Protein AF-A8YLG9-F1 (afdb_monomer)

Structure (mmCIF, N/CA/C/O backbone):
data_AF-A8YLG9-F1
#
_entry.id   AF-A8YLG9-F1
#
loop_
_atom_site.group_PDB
_atom_site.id
_atom_site.type_symbol
_atom_site.label_atom_id
_atom_site.label_alt_id
_atom_site.label_comp_id
_atom_site.label_asym_id
_atom_site.label_entity_id
_atom_site.label_seq_id
_atom_site.pdbx_PDB_ins_code
_atom_site.Cartn_x
_atom_site.Cartn_y
_atom_site.Cartn_z
_atom_site.occupancy
_atom_site.B_iso_or_equiv
_atom_site.auth_seq_id
_atom_site.auth_comp_id
_atom_site.auth_asym_id
_atom_site.auth_atom_id
_atom_site.pdbx_PDB_model_num
ATOM 1 N N . MET A 1 1 ? -7.392 1.363 -5.978 1.00 88.31 1 MET A N 1
ATOM 2 C CA . MET A 1 1 ? -5.980 1.825 -5.874 1.00 88.31 1 MET A CA 1
ATOM 3 C C . MET A 1 1 ? -5.308 1.665 -7.223 1.00 88.31 1 MET A C 1
ATOM 5 O O . MET A 1 1 ? -5.429 0.607 -7.829 1.00 88.31 1 MET A O 1
ATOM 9 N N . GLU A 1 2 ? -4.590 2.687 -7.664 1.00 92.44 2 GLU A N 1
ATOM 10 C CA . GLU A 1 2 ? -3.912 2.745 -8.955 1.00 92.44 2 GLU A CA 1
ATOM 11 C C . GLU A 1 2 ? -2.435 3.103 -8.770 1.00 92.44 2 GLU A C 1
ATOM 13 O O . GLU A 1 2 ? -2.076 3.825 -7.838 1.00 92.44 2 GLU A O 1
ATOM 18 N N . LEU A 1 3 ? -1.591 2.593 -9.665 1.00 92.25 3 LEU A N 1
ATOM 19 C CA . LEU A 1 3 ? -0.163 2.880 -9.726 1.00 92.25 3 LEU A CA 1
ATOM 20 C C . LEU A 1 3 ? 0.182 3.531 -11.057 1.00 92.25 3 LEU A C 1
ATOM 22 O O . LEU A 1 3 ? -0.001 2.930 -12.115 1.00 92.25 3 LEU A O 1
ATOM 26 N N . LEU A 1 4 ? 0.751 4.725 -10.994 1.00 90.50 4 LEU A N 1
ATOM 27 C CA . LEU A 1 4 ? 1.389 5.376 -12.125 1.00 90.50 4 LEU A CA 1
ATOM 28 C C . LEU A 1 4 ? 2.903 5.181 -12.038 1.00 90.50 4 LEU A C 1
ATOM 30 O O . LEU A 1 4 ? 3.514 5.488 -11.015 1.00 90.50 4 LEU A O 1
ATOM 34 N N . ILE A 1 5 ? 3.505 4.705 -13.125 1.00 87.00 5 ILE A N 1
ATOM 35 C CA . ILE A 1 5 ? 4.950 4.491 -13.235 1.00 87.00 5 ILE A CA 1
ATOM 36 C C . ILE A 1 5 ? 5.512 5.533 -14.195 1.00 87.00 5 ILE A C 1
ATOM 38 O O . ILE A 1 5 ? 5.048 5.641 -15.326 1.00 87.00 5 ILE A O 1
ATOM 42 N N . LYS A 1 6 ? 6.533 6.276 -13.771 1.00 85.31 6 LYS A N 1
ATOM 43 C CA . LYS A 1 6 ? 7.268 7.216 -14.622 1.00 85.31 6 LYS A CA 1
ATOM 44 C C . LYS A 1 6 ? 8.737 6.819 -14.654 1.00 85.31 6 LYS A C 1
ATOM 46 O O . LYS A 1 6 ? 9.334 6.598 -13.605 1.00 85.31 6 LYS A O 1
ATOM 51 N N . ASN A 1 7 ? 9.305 6.758 -15.858 1.00 80.44 7 ASN A N 1
ATOM 52 C CA . ASN A 1 7 ? 10.737 6.547 -16.107 1.00 80.44 7 ASN A CA 1
ATOM 53 C C . ASN A 1 7 ? 11.335 5.273 -15.470 1.00 80.44 7 ASN A C 1
ATOM 55 O O . ASN A 1 7 ? 12.443 5.298 -14.941 1.00 80.44 7 ASN A O 1
ATOM 59 N N . LEU A 1 8 ? 10.630 4.141 -15.535 1.00 80.19 8 LEU A N 1
ATOM 60 C CA . LEU A 1 8 ? 11.158 2.858 -15.061 1.00 80.19 8 LEU A CA 1
ATOM 61 C C . LEU A 1 8 ? 11.775 2.064 -16.221 1.00 80.19 8 LEU A C 1
ATOM 63 O O . LEU A 1 8 ? 11.079 1.363 -16.959 1.00 80.19 8 LEU A O 1
ATOM 67 N N . GLY A 1 9 ? 13.093 2.171 -16.394 1.00 75.88 9 GLY A N 1
ATOM 68 C CA . GLY A 1 9 ? 13.809 1.503 -17.485 1.00 75.88 9 GLY A CA 1
ATOM 69 C C . GLY A 1 9 ? 13.299 1.948 -18.862 1.00 75.88 9 GLY A C 1
ATOM 70 O O . GLY A 1 9 ? 13.345 3.129 -19.201 1.00 75.88 9 GLY A O 1
ATOM 71 N N . SER A 1 10 ? 12.793 1.011 -19.673 1.00 73.00 10 SER A N 1
ATOM 72 C CA . SER A 1 10 ? 12.196 1.327 -20.982 1.00 73.00 10 SER A CA 1
ATOM 73 C C . SER A 1 10 ? 10.784 1.925 -20.901 1.00 73.00 10 SER A C 1
ATOM 75 O O . SER A 1 10 ? 10.253 2.391 -21.911 1.00 73.00 10 SER A O 1
ATOM 77 N N . ILE A 1 11 ? 10.182 1.979 -19.710 1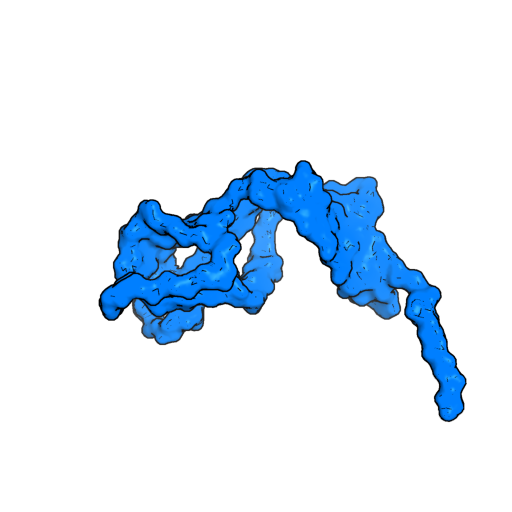.00 75.56 11 ILE A N 1
ATOM 78 C CA . ILE A 1 11 ? 8.850 2.543 -19.486 1.00 75.56 11 ILE A CA 1
ATOM 79 C C . ILE A 1 11 ? 8.985 4.046 -19.262 1.00 75.56 11 ILE A C 1
ATOM 81 O O . ILE A 1 11 ? 9.273 4.516 -18.163 1.00 75.56 11 ILE A O 1
ATOM 85 N N . ARG A 1 12 ? 8.755 4.808 -20.329 1.00 70.88 12 ARG A N 1
ATOM 86 C CA . ARG A 1 12 ? 8.766 6.283 -20.318 1.00 70.88 12 ARG A CA 1
ATOM 87 C C . ARG A 1 12 ? 7.368 6.899 -20.263 1.00 70.88 12 ARG A C 1
ATOM 89 O O . ARG A 1 12 ? 7.219 8.112 -20.359 1.00 70.88 12 ARG A O 1
ATOM 96 N N . ASN A 1 13 ? 6.338 6.058 -20.213 1.00 63.78 13 ASN A N 1
ATOM 97 C CA . ASN A 1 13 ? 4.969 6.483 -20.451 1.00 63.78 13 ASN A CA 1
ATOM 98 C C . ASN A 1 13 ? 4.346 7.030 -19.162 1.00 63.78 13 ASN A C 1
ATOM 100 O O . ASN A 1 13 ? 4.136 6.285 -18.215 1.00 63.78 13 ASN A O 1
ATOM 104 N N . ASN A 1 14 ? 4.027 8.323 -19.139 1.00 67.25 14 ASN A N 1
ATOM 105 C CA . ASN A 1 14 ? 3.627 9.034 -17.918 1.00 67.25 14 ASN A CA 1
ATOM 106 C C . ASN A 1 14 ? 2.110 9.098 -17.693 1.00 67.25 14 ASN A C 1
ATOM 108 O O . ASN A 1 14 ? 1.669 9.797 -16.778 1.00 67.25 14 ASN A O 1
ATOM 112 N N . ASN A 1 15 ? 1.328 8.410 -18.532 1.00 70.75 15 ASN A N 1
ATOM 113 C CA . ASN A 1 15 ? -0.124 8.594 -18.628 1.00 70.75 15 ASN A CA 1
ATOM 114 C C . ASN A 1 15 ? -0.929 7.301 -18.408 1.00 70.75 15 ASN A C 1
ATOM 116 O O . ASN A 1 15 ? -2.154 7.344 -18.465 1.00 70.75 15 ASN A O 1
ATOM 120 N N . GLN A 1 16 ? -0.275 6.153 -18.208 1.00 77.38 16 GLN A N 1
ATOM 121 C CA . GLN A 1 16 ? -0.951 4.864 -18.036 1.00 77.38 16 GLN A CA 1
ATOM 122 C C . GLN A 1 16 ? -0.822 4.383 -16.594 1.00 77.38 16 GLN A C 1
ATOM 124 O O . GLN A 1 16 ? 0.283 4.303 -16.060 1.00 77.38 16 GLN A O 1
ATOM 129 N N . THR A 1 17 ? -1.957 4.052 -15.986 1.00 87.25 17 THR A N 1
ATOM 130 C CA . THR A 1 17 ? -2.032 3.514 -14.629 1.00 87.25 17 THR A CA 1
ATOM 131 C C . THR A 1 17 ? -2.270 2.006 -14.645 1.00 87.25 17 THR A C 1
ATOM 133 O O . THR A 1 17 ? -2.917 1.458 -15.538 1.00 87.25 17 THR A O 1
ATOM 136 N N . ILE A 1 18 ? -1.730 1.323 -13.639 1.00 89.62 18 ILE A N 1
ATOM 137 C CA . ILE A 1 18 ? -2.013 -0.080 -13.343 1.00 89.62 18 ILE A CA 1
ATOM 138 C C . ILE A 1 18 ? -3.006 -0.114 -12.182 1.00 89.62 18 ILE A C 1
ATOM 140 O O . ILE A 1 18 ? -2.730 0.417 -11.108 1.00 89.62 18 ILE A O 1
ATOM 144 N N . ASP A 1 19 ? -4.151 -0.763 -12.379 1.00 90.88 19 ASP A N 1
ATOM 145 C CA . ASP A 1 19 ? -5.116 -1.012 -11.306 1.00 90.88 19 ASP A CA 1
ATOM 146 C C . ASP A 1 19 ? -4.575 -2.092 -10.353 1.00 90.88 19 ASP A C 1
ATOM 148 O O . ASP A 1 19 ? -4.501 -3.273 -10.704 1.00 90.88 19 ASP A O 1
ATOM 152 N N . LEU A 1 20 ? -4.211 -1.691 -9.132 1.00 90.69 20 LEU A N 1
ATOM 153 C CA . LEU A 1 20 ? -3.652 -2.566 -8.094 1.00 90.69 20 LEU A CA 1
ATOM 154 C C . LEU A 1 20 ? -4.714 -3.387 -7.341 1.00 90.69 20 LEU A C 1
ATOM 156 O O . LEU A 1 20 ? -4.390 -4.147 -6.434 1.00 90.69 20 LEU A O 1
ATOM 160 N N . THR A 1 21 ? -5.998 -3.246 -7.686 1.00 86.19 21 THR A N 1
ATOM 161 C CA . THR A 1 21 ? -7.081 -4.037 -7.077 1.00 86.19 21 THR A CA 1
ATOM 162 C C . THR A 1 21 ? -7.272 -5.404 -7.733 1.00 86.19 21 THR A C 1
ATOM 164 O O . THR A 1 21 ? -8.008 -6.248 -7.208 1.00 86.19 21 THR A O 1
ATOM 167 N N . LYS A 1 22 ? -6.637 -5.640 -8.886 1.00 89.00 22 LYS A N 1
ATOM 168 C CA . LYS A 1 22 ? -6.723 -6.916 -9.596 1.00 89.00 22 LYS A CA 1
ATOM 169 C C . LYS A 1 22 ? -5.894 -7.981 -8.878 1.00 89.00 22 LYS A C 1
ATOM 171 O O . LYS A 1 22 ? -4.868 -7.711 -8.274 1.00 89.00 22 LYS A O 1
ATOM 176 N N . LYS A 1 23 ? -6.358 -9.228 -8.958 1.00 86.88 23 LYS A N 1
ATOM 177 C CA . LYS A 1 23 ? -5.672 -10.386 -8.358 1.00 86.88 23 LYS A CA 1
ATOM 178 C C . LYS A 1 23 ? -4.699 -11.072 -9.314 1.00 86.88 23 LYS A C 1
ATOM 180 O O . LYS A 1 23 ? -3.911 -11.905 -8.887 1.00 86.88 23 LYS A O 1
ATOM 185 N N . PHE A 1 24 ? -4.805 -10.778 -10.606 1.00 88.56 24 PHE A N 1
ATOM 186 C CA . PHE A 1 24 ? -4.047 -11.439 -11.655 1.00 88.56 24 PHE A CA 1
ATOM 187 C C . PHE A 1 24 ? -3.656 -10.423 -12.724 1.00 88.56 24 PHE A C 1
ATOM 189 O O . PHE A 1 24 ? -4.487 -9.617 -13.145 1.00 88.56 24 PHE A O 1
ATOM 196 N N . TYR A 1 25 ? -2.397 -10.487 -13.155 1.00 88.38 25 TYR A N 1
ATOM 197 C CA . TYR A 1 25 ? -1.803 -9.577 -14.128 1.00 88.38 25 TYR A CA 1
ATOM 198 C C . TYR A 1 25 ? -1.131 -10.381 -15.233 1.00 88.38 25 TYR A C 1
ATOM 200 O O . TYR A 1 25 ? -0.410 -11.341 -14.967 1.00 88.38 25 TYR A O 1
ATOM 208 N N . THR A 1 26 ? -1.337 -9.970 -16.481 1.00 87.88 26 THR A N 1
ATOM 209 C CA . THR A 1 26 ? -0.646 -10.545 -17.638 1.00 87.88 26 THR A CA 1
ATOM 210 C C . THR A 1 26 ? 0.056 -9.431 -18.395 1.00 87.88 26 THR A C 1
ATOM 212 O O . THR A 1 26 ? -0.575 -8.456 -18.797 1.00 87.88 26 THR A O 1
ATOM 215 N N . PHE A 1 27 ? 1.362 -9.584 -18.602 1.00 86.12 27 PHE A N 1
ATOM 216 C CA . PHE A 1 27 ? 2.182 -8.626 -19.338 1.00 86.12 27 PHE A CA 1
ATOM 217 C C . PHE A 1 27 ? 2.597 -9.233 -20.676 1.00 86.12 27 PHE A C 1
ATOM 219 O O . PHE A 1 27 ? 3.383 -10.177 -20.716 1.00 86.12 27 PHE A O 1
ATOM 226 N N . ILE A 1 28 ? 2.078 -8.684 -21.776 1.00 86.44 28 ILE A N 1
ATOM 227 C CA . ILE A 1 28 ? 2.357 -9.132 -23.148 1.00 86.44 28 ILE A CA 1
ATOM 228 C C . ILE A 1 28 ? 2.977 -7.966 -23.919 1.00 86.44 28 ILE A C 1
ATOM 230 O O . ILE A 1 28 ? 2.564 -6.821 -23.762 1.00 86.44 28 ILE A O 1
ATOM 234 N N . GLY A 1 29 ? 3.990 -8.242 -24.738 1.00 85.38 29 GLY A N 1
ATOM 235 C CA . GLY A 1 29 ? 4.658 -7.225 -25.550 1.00 85.38 29 GLY A CA 1
ATOM 236 C C . GLY A 1 29 ? 6.010 -7.691 -26.078 1.00 85.38 29 GLY A C 1
ATOM 237 O O . GLY A 1 29 ? 6.487 -8.769 -25.715 1.00 85.38 29 GLY A O 1
ATOM 238 N N . TYR A 1 30 ? 6.652 -6.858 -26.896 1.00 86.44 30 TYR A N 1
ATOM 239 C CA . TYR A 1 30 ? 7.962 -7.138 -27.493 1.00 86.44 30 TYR A CA 1
ATOM 240 C C . TYR A 1 30 ? 9.078 -7.311 -26.457 1.00 86.44 30 TYR A C 1
ATOM 242 O O . TYR A 1 30 ? 8.970 -6.884 -25.304 1.00 86.44 30 TYR A O 1
ATOM 250 N N . ASN A 1 31 ? 10.182 -7.940 -26.855 1.00 80.81 31 ASN A N 1
ATOM 251 C CA . ASN A 1 31 ? 11.371 -8.023 -26.009 1.00 80.81 31 ASN A CA 1
ATOM 252 C C . ASN A 1 31 ? 11.849 -6.621 -25.602 1.00 80.81 31 ASN A C 1
ATOM 254 O O . ASN A 1 31 ? 11.681 -5.657 -26.343 1.00 80.81 31 ASN A O 1
ATOM 258 N N . ASN A 1 32 ? 12.407 -6.516 -24.393 1.00 76.25 32 ASN A N 1
ATOM 259 C CA . ASN A 1 32 ? 12.885 -5.258 -23.809 1.00 76.25 32 ASN A CA 1
ATOM 260 C C . ASN A 1 32 ? 11.809 -4.165 -23.573 1.00 76.25 32 ASN A C 1
ATOM 262 O O . ASN A 1 32 ? 12.128 -3.020 -23.263 1.00 76.25 32 ASN A O 1
ATOM 266 N N . SER A 1 33 ? 10.516 -4.501 -23.636 1.00 81.75 33 SER A N 1
ATOM 267 C CA . SER A 1 33 ? 9.417 -3.551 -23.379 1.00 81.75 33 SER A CA 1
ATOM 268 C C . SER A 1 33 ? 9.141 -3.271 -21.890 1.00 81.75 33 SER A C 1
ATOM 270 O O . SER A 1 33 ? 8.087 -2.741 -21.555 1.00 81.75 33 SER A O 1
ATOM 272 N N . GLY A 1 34 ? 10.025 -3.699 -20.982 1.00 82.62 34 GLY A N 1
ATOM 273 C CA . GLY A 1 34 ? 9.890 -3.451 -19.542 1.00 82.62 34 GLY A CA 1
ATOM 274 C C . GLY A 1 34 ? 9.045 -4.469 -18.766 1.00 82.62 34 GLY A C 1
ATOM 275 O O . GLY A 1 34 ? 8.884 -4.307 -17.564 1.00 82.62 34 GLY A O 1
ATOM 276 N N . LYS A 1 35 ? 8.546 -5.546 -19.398 1.00 87.38 35 LYS A N 1
ATOM 277 C CA . LYS A 1 35 ? 7.695 -6.564 -18.735 1.00 87.38 35 LYS A CA 1
ATOM 278 C C . LYS A 1 35 ? 8.306 -7.124 -17.447 1.00 87.38 35 LYS A C 1
ATOM 280 O O . LYS A 1 35 ? 7.631 -7.167 -16.425 1.00 87.38 35 LYS A O 1
ATOM 285 N N . THR A 1 36 ? 9.580 -7.517 -17.497 1.00 85.19 36 THR A N 1
ATOM 286 C CA . THR A 1 36 ? 10.300 -8.056 -16.336 1.00 85.19 36 THR A CA 1
ATOM 287 C C . THR A 1 36 ? 10.371 -7.028 -15.211 1.00 85.19 36 THR A C 1
ATOM 289 O O . THR A 1 36 ? 10.012 -7.351 -14.082 1.00 85.19 36 THR A O 1
ATOM 292 N N . LEU A 1 37 ? 10.708 -5.775 -15.535 1.00 84.81 37 LEU A N 1
ATOM 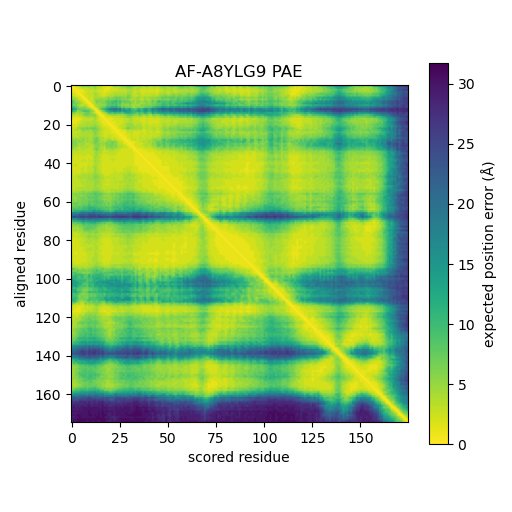293 C CA . LEU A 1 37 ? 10.767 -4.681 -14.562 1.00 84.81 37 LEU A CA 1
ATOM 294 C C . LEU A 1 37 ? 9.405 -4.438 -13.903 1.00 84.81 37 LEU A C 1
ATOM 296 O O . LEU A 1 37 ? 9.341 -4.341 -12.685 1.00 84.81 37 LEU A O 1
ATOM 300 N N . VAL A 1 38 ? 8.302 -4.417 -14.665 1.00 87.50 38 VAL A N 1
ATOM 301 C CA . VAL A 1 38 ? 6.955 -4.273 -14.075 1.00 87.50 38 VAL A CA 1
ATOM 302 C C . VAL A 1 38 ? 6.610 -5.458 -13.179 1.00 87.50 38 VAL A C 1
ATOM 304 O O . VAL A 1 38 ? 6.093 -5.260 -12.085 1.00 87.50 38 VAL A O 1
ATOM 307 N N . SER A 1 39 ? 6.898 -6.688 -13.612 1.00 88.31 39 SER A N 1
ATOM 308 C CA . SER A 1 39 ? 6.595 -7.877 -12.806 1.00 88.31 39 SER A CA 1
ATOM 309 C C . SER A 1 39 ? 7.371 -7.896 -11.489 1.00 88.31 39 SER A C 1
ATOM 311 O O . SER A 1 39 ? 6.802 -8.194 -10.443 1.00 88.31 39 SER A O 1
ATOM 313 N N . GLN A 1 40 ? 8.643 -7.502 -11.528 1.00 87.44 40 GLN A N 1
ATOM 314 C CA . GLN A 1 40 ? 9.486 -7.388 -10.349 1.00 87.44 40 GLN A CA 1
ATOM 315 C C . GLN A 1 40 ? 9.046 -6.215 -9.463 1.00 87.44 40 GLN A C 1
ATOM 317 O O . GLN A 1 40 ? 8.995 -6.383 -8.255 1.00 87.44 40 GLN A O 1
ATOM 322 N N . LEU A 1 41 ? 8.637 -5.076 -10.032 1.00 89.50 41 LEU A N 1
ATOM 323 C CA . LEU A 1 41 ? 8.051 -3.967 -9.275 1.00 89.50 41 LEU A CA 1
ATOM 324 C C . LEU A 1 41 ? 6.784 -4.396 -8.529 1.00 89.50 41 LEU A C 1
ATOM 326 O O . LEU A 1 41 ? 6.651 -4.120 -7.339 1.00 89.50 41 LEU A O 1
ATOM 330 N N . LEU A 1 42 ? 5.859 -5.086 -9.204 1.00 91.81 42 LEU A N 1
ATOM 331 C CA . LEU A 1 42 ? 4.655 -5.605 -8.553 1.00 91.81 42 LEU A CA 1
ATOM 332 C C . LEU A 1 42 ? 5.001 -6.624 -7.467 1.00 91.81 42 LEU A C 1
ATOM 334 O O . LEU A 1 42 ? 4.392 -6.594 -6.402 1.00 91.81 42 LEU A O 1
ATOM 338 N N . TRP A 1 43 ? 6.001 -7.478 -7.701 1.00 90.56 43 TRP A N 1
ATOM 339 C CA . TRP A 1 43 ? 6.519 -8.363 -6.662 1.00 90.56 43 TRP A CA 1
ATOM 340 C C . TRP A 1 43 ? 7.028 -7.569 -5.456 1.00 90.56 43 TRP A C 1
ATOM 342 O O . TRP A 1 43 ? 6.606 -7.849 -4.342 1.00 90.56 43 TRP A O 1
ATOM 352 N N . THR A 1 44 ? 7.858 -6.542 -5.656 1.00 91.25 44 THR A N 1
ATOM 353 C CA . THR A 1 44 ? 8.377 -5.688 -4.575 1.00 91.25 44 THR A CA 1
ATOM 354 C C . THR A 1 44 ? 7.252 -5.018 -3.782 1.00 91.25 44 THR A C 1
ATOM 356 O O . THR A 1 44 ? 7.346 -4.965 -2.558 1.00 91.25 44 THR A O 1
ATOM 359 N N . ILE A 1 45 ? 6.194 -4.547 -4.457 1.00 92.88 45 ILE A N 1
ATOM 360 C CA . ILE A 1 45 ? 5.027 -3.886 -3.845 1.00 92.88 45 ILE A CA 1
ATOM 361 C C . ILE A 1 45 ? 4.224 -4.843 -2.958 1.00 92.88 45 ILE A C 1
ATOM 363 O O . ILE A 1 45 ? 3.808 -4.455 -1.870 1.00 92.88 45 ILE A O 1
ATOM 367 N N . PHE A 1 46 ? 3.983 -6.071 -3.423 1.00 91.69 46 PHE A N 1
ATOM 368 C CA . PHE A 1 46 ? 3.142 -7.051 -2.724 1.00 91.69 46 PHE A CA 1
ATOM 369 C C . PHE A 1 46 ? 3.931 -8.039 -1.858 1.00 91.69 46 PHE A C 1
ATOM 371 O O . PHE A 1 46 ? 3.349 -8.964 -1.300 1.00 91.69 46 PHE A O 1
ATOM 378 N N . ASN A 1 47 ? 5.247 -7.874 -1.754 1.00 91.88 47 ASN A N 1
ATOM 379 C CA . ASN A 1 47 ? 6.088 -8.725 -0.931 1.00 91.88 47 ASN A CA 1
ATOM 380 C C . ASN A 1 47 ? 5.918 -8.379 0.559 1.00 91.88 47 ASN A C 1
ATOM 382 O O . ASN A 1 47 ? 6.171 -7.247 0.977 1.00 91.88 47 ASN A O 1
ATOM 386 N N . ASP A 1 48 ? 5.541 -9.378 1.361 1.00 90.56 48 ASP A N 1
ATOM 387 C CA . ASP A 1 48 ? 5.253 -9.207 2.790 1.00 90.56 48 ASP A CA 1
ATOM 388 C C . ASP A 1 48 ? 6.455 -8.685 3.593 1.00 90.56 48 ASP A C 1
ATOM 390 O O . ASP A 1 48 ? 6.270 -7.892 4.517 1.00 90.56 48 ASP A O 1
ATOM 394 N N . ASP A 1 49 ? 7.690 -9.056 3.233 1.00 91.38 49 ASP A N 1
ATOM 395 C CA . ASP A 1 49 ? 8.884 -8.554 3.924 1.00 91.38 49 ASP A CA 1
ATOM 396 C C . ASP A 1 49 ? 9.079 -7.056 3.702 1.00 91.38 49 ASP A C 1
ATOM 398 O O . ASP A 1 49 ? 9.423 -6.336 4.637 1.00 91.38 49 ASP A O 1
ATOM 402 N N . ASN A 1 50 ? 8.829 -6.569 2.487 1.00 92.44 50 ASN A N 1
ATOM 403 C CA . ASN A 1 50 ? 8.898 -5.144 2.179 1.00 92.44 50 ASN A CA 1
ATOM 404 C C . ASN A 1 50 ? 7.771 -4.363 2.856 1.00 92.44 50 ASN A C 1
ATOM 406 O O . ASN A 1 50 ? 8.021 -3.290 3.399 1.00 92.44 50 ASN A O 1
ATOM 410 N N . ILE A 1 51 ? 6.553 -4.914 2.884 1.00 92.00 51 ILE A N 1
ATOM 411 C CA . ILE A 1 51 ? 5.421 -4.319 3.609 1.00 92.00 51 ILE A CA 1
ATOM 412 C C . ILE A 1 51 ? 5.747 -4.219 5.103 1.00 92.00 51 ILE A C 1
ATOM 414 O O . ILE A 1 51 ? 5.545 -3.165 5.708 1.00 92.00 51 ILE A O 1
ATOM 418 N N . ARG A 1 52 ? 6.308 -5.284 5.687 1.00 91.94 52 ARG A N 1
ATOM 419 C CA . ARG A 1 52 ? 6.752 -5.303 7.082 1.00 91.94 52 ARG A CA 1
ATOM 420 C C . ARG A 1 52 ? 7.838 -4.260 7.339 1.00 91.94 52 ARG A C 1
ATOM 422 O O . ARG A 1 52 ? 7.648 -3.414 8.208 1.00 91.94 52 ARG A O 1
ATOM 429 N N . LYS A 1 53 ? 8.918 -4.254 6.549 1.00 92.69 53 LYS A N 1
ATOM 430 C CA . LYS A 1 53 ? 10.005 -3.265 6.663 1.00 92.69 53 LYS A CA 1
ATOM 431 C C . LYS A 1 53 ? 9.483 -1.836 6.578 1.00 92.69 53 LYS A C 1
ATOM 433 O O . LYS A 1 53 ? 9.889 -0.999 7.377 1.00 92.69 53 LYS A O 1
ATOM 438 N N . PHE A 1 54 ? 8.581 -1.560 5.638 1.00 94.38 54 PHE A N 1
ATOM 439 C CA . PHE A 1 54 ? 7.936 -0.257 5.536 1.00 94.38 54 PHE A CA 1
ATOM 440 C C . PHE A 1 54 ? 7.175 0.073 6.823 1.00 94.38 54 PHE A C 1
ATOM 442 O O . PHE A 1 54 ? 7.395 1.134 7.397 1.00 94.38 54 PHE A O 1
ATOM 449 N N . SER A 1 55 ? 6.333 -0.843 7.309 1.00 90.06 55 SER A N 1
ATOM 450 C CA . SER A 1 55 ? 5.513 -0.617 8.505 1.00 90.06 55 SER A CA 1
ATOM 451 C C . SER A 1 55 ? 6.316 -0.438 9.798 1.00 90.06 55 SER A C 1
ATOM 453 O O . SER A 1 55 ? 5.888 0.309 10.669 1.00 90.06 55 SER A O 1
ATOM 455 N N . GLU A 1 56 ? 7.475 -1.088 9.921 1.00 90.25 56 GLU A N 1
ATOM 456 C CA . GLU A 1 56 ? 8.341 -1.008 11.105 1.00 90.25 56 GLU A CA 1
ATOM 457 C C . GLU A 1 56 ? 9.201 0.263 11.130 1.00 90.25 56 GLU A C 1
ATOM 459 O O . GLU A 1 56 ? 9.563 0.730 12.205 1.00 90.25 56 GLU A O 1
ATOM 464 N N . ASN A 1 57 ? 9.530 0.823 9.960 1.00 89.31 57 ASN A N 1
ATOM 465 C CA . ASN A 1 57 ? 10.494 1.924 9.829 1.00 89.31 57 ASN A CA 1
ATOM 466 C C . ASN A 1 57 ? 9.869 3.241 9.339 1.00 89.31 57 ASN A C 1
ATOM 468 O O . ASN A 1 57 ? 10.599 4.183 9.034 1.00 89.31 57 ASN A O 1
ATOM 472 N N . THR A 1 58 ? 8.540 3.314 9.224 1.00 90.88 58 THR A N 1
ATOM 473 C CA . THR A 1 58 ? 7.845 4.510 8.729 1.00 90.88 58 THR A CA 1
ATOM 474 C C . THR A 1 58 ? 6.966 5.109 9.810 1.00 90.88 58 THR A C 1
ATOM 476 O O . THR A 1 58 ? 5.975 4.516 10.230 1.00 90.88 58 THR A O 1
ATOM 479 N N . GLU A 1 59 ? 7.295 6.331 10.205 1.00 89.38 59 GLU A N 1
ATOM 480 C CA . GLU A 1 59 ? 6.439 7.157 11.050 1.00 89.38 59 GLU A CA 1
ATOM 481 C C . GLU A 1 59 ? 5.386 7.865 10.190 1.00 89.38 59 GLU A C 1
ATOM 483 O O . GLU A 1 59 ? 5.672 8.275 9.062 1.00 89.38 59 GLU A O 1
ATOM 488 N N . ILE A 1 60 ? 4.161 7.992 10.703 1.00 89.69 60 ILE A N 1
ATOM 489 C CA . ILE A 1 60 ? 3.040 8.645 10.015 1.00 89.69 60 ILE A CA 1
ATOM 490 C C . ILE A 1 60 ? 2.572 9.815 10.872 1.00 89.69 60 ILE A C 1
ATOM 492 O O . ILE A 1 60 ? 2.018 9.615 11.952 1.00 89.69 60 ILE A O 1
ATOM 496 N N . ASP A 1 61 ? 2.806 11.025 10.382 1.00 87.12 61 ASP A N 1
ATOM 497 C CA . ASP A 1 61 ? 2.682 12.261 11.153 1.00 87.12 61 ASP A CA 1
ATOM 498 C C . ASP A 1 61 ? 1.213 12.667 11.326 1.00 87.12 61 ASP A C 1
ATOM 500 O O . ASP A 1 61 ? 0.802 13.140 12.385 1.00 87.12 61 ASP A O 1
ATOM 504 N N . SER A 1 62 ? 0.383 12.421 10.307 1.00 84.88 62 SER A N 1
ATOM 505 C CA . SER A 1 62 ? -1.060 12.701 10.345 1.00 84.88 62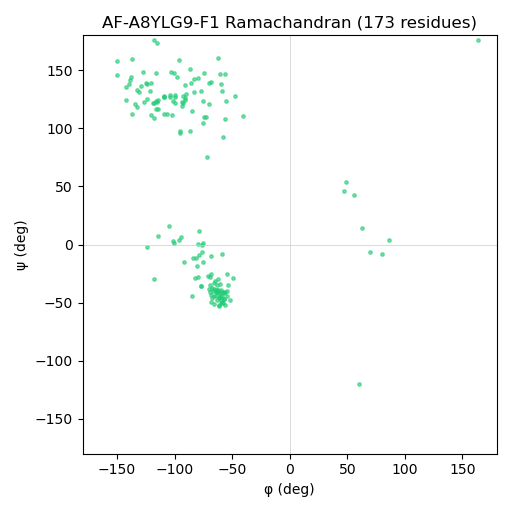 SER A CA 1
ATOM 506 C C . SER A 1 62 ? -1.875 11.684 11.158 1.00 84.88 62 SER A C 1
ATOM 508 O O . SER A 1 62 ? -3.101 11.810 11.268 1.00 84.88 62 SER A O 1
ATOM 510 N N . LEU A 1 63 ? -1.237 10.657 11.732 1.00 86.06 63 LEU A N 1
ATOM 511 C CA . LEU A 1 63 ? -1.933 9.610 12.472 1.00 86.06 63 LEU A CA 1
ATOM 512 C C . LEU A 1 63 ? -2.386 10.111 13.850 1.00 86.06 63 LEU A C 1
ATOM 514 O O . LEU A 1 63 ? -1.614 10.173 14.803 1.00 86.06 63 LEU A O 1
ATOM 518 N N . VAL A 1 64 ? -3.684 10.376 13.984 1.00 81.75 64 VAL A N 1
ATOM 519 C CA . VAL A 1 64 ? -4.295 10.748 15.266 1.00 81.75 64 VAL A CA 1
ATOM 520 C C . VAL A 1 64 ? -4.985 9.541 15.898 1.00 81.75 64 VAL A C 1
ATOM 522 O O . VAL A 1 64 ? -5.905 8.954 15.317 1.00 81.75 64 VAL A O 1
ATOM 525 N N . ILE A 1 65 ? -4.559 9.192 17.116 1.00 83.56 65 ILE A N 1
ATOM 526 C CA . ILE A 1 65 ? -5.172 8.147 17.942 1.00 83.56 65 ILE A CA 1
ATOM 527 C C . ILE A 1 65 ? -5.944 8.816 19.079 1.00 83.56 65 ILE A C 1
ATOM 529 O O . ILE A 1 65 ? -5.350 9.387 19.989 1.00 83.56 65 ILE A O 1
ATOM 533 N N . ASP A 1 66 ? -7.270 8.706 19.046 1.00 82.44 66 ASP A N 1
ATOM 534 C CA . ASP A 1 66 ? -8.125 9.095 20.168 1.00 82.44 66 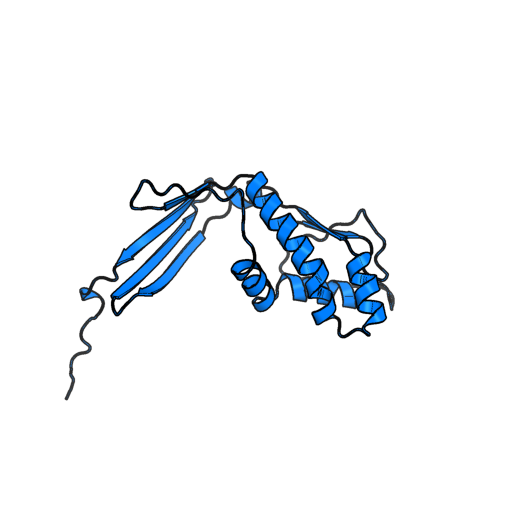ASP A CA 1
ATOM 535 C C . ASP A 1 66 ? -8.005 8.024 21.262 1.00 82.44 66 ASP A C 1
ATOM 537 O O . ASP A 1 66 ? -8.422 6.870 21.083 1.00 82.44 66 ASP A O 1
ATOM 541 N N . SER A 1 67 ? -7.350 8.403 22.359 1.00 69.94 67 SER A N 1
ATOM 542 C CA . SER A 1 67 ? -6.974 7.546 23.483 1.00 69.94 67 SER A CA 1
ATOM 543 C C . SER A 1 67 ? -7.896 7.690 24.699 1.00 69.94 67 SER A C 1
ATOM 545 O O . SER A 1 67 ? -7.680 7.008 25.698 1.00 69.94 67 SER A O 1
ATOM 547 N N . GLU A 1 68 ? -8.957 8.504 24.631 1.00 62.34 68 GLU A N 1
ATOM 548 C CA . GLU A 1 68 ? -9.780 8.851 25.804 1.00 62.34 68 GLU A CA 1
ATOM 549 C C . GLU A 1 68 ? -10.738 7.733 26.276 1.00 62.34 68 GLU A C 1
ATOM 551 O O . GLU A 1 68 ? -11.507 7.913 27.221 1.00 62.34 68 GLU A O 1
ATOM 556 N N . LYS A 1 69 ? -10.745 6.555 25.636 1.00 59.84 69 LYS A N 1
ATOM 557 C CA . LYS A 1 69 ? -11.702 5.465 25.915 1.00 59.84 69 LYS A CA 1
ATOM 558 C C . LYS A 1 69 ? -11.005 4.099 25.959 1.00 59.84 69 LYS A C 1
ATOM 560 O O . LYS A 1 69 ? -9.979 3.930 25.309 1.00 59.84 69 LYS A O 1
ATOM 565 N N . PRO A 1 70 ? -11.606 3.063 26.593 1.00 66.69 70 PRO A N 1
ATOM 566 C CA . PRO A 1 70 ? -11.099 1.678 26.532 1.00 66.69 70 PRO A CA 1
ATOM 567 C C . PRO A 1 70 ? -11.008 1.110 25.101 1.00 66.69 70 PRO A C 1
ATOM 569 O O . PRO A 1 70 ? -10.510 0.009 24.883 1.00 66.69 70 PRO A O 1
ATOM 572 N N . ILE A 1 71 ? -11.541 1.839 24.119 1.00 77.81 71 ILE A N 1
ATOM 573 C CA . ILE A 1 71 ? -11.423 1.560 22.696 1.00 77.81 71 ILE A CA 1
ATOM 574 C C . ILE A 1 71 ? -10.695 2.749 22.077 1.00 77.81 71 ILE A C 1
ATOM 576 O O . ILE A 1 71 ? -11.290 3.820 21.944 1.00 77.81 71 ILE A O 1
ATOM 580 N N . LYS A 1 72 ? -9.445 2.531 21.666 1.00 87.50 72 LYS A N 1
ATOM 581 C CA . LYS A 1 72 ? -8.672 3.497 20.886 1.00 87.50 72 LYS A CA 1
ATOM 582 C C . LYS A 1 72 ? -9.282 3.612 19.493 1.00 87.50 72 LYS A C 1
ATOM 584 O O . LYS A 1 72 ? -9.689 2.603 18.902 1.00 87.50 72 LYS A O 1
ATOM 589 N N . LYS A 1 73 ? -9.359 4.826 18.958 1.00 89.38 73 LYS A N 1
ATOM 590 C CA . LYS A 1 73 ? -9.928 5.069 17.626 1.00 89.38 73 LYS A CA 1
ATOM 591 C C . LYS A 1 73 ? -8.942 5.785 16.727 1.00 89.38 73 LYS A C 1
ATOM 593 O O . LYS A 1 73 ? -8.304 6.741 17.143 1.00 89.38 73 LYS A O 1
ATOM 598 N N . ILE A 1 74 ? -8.892 5.344 15.477 1.00 90.50 74 ILE A N 1
ATOM 599 C CA . ILE A 1 74 ? -8.156 6.009 14.405 1.00 90.50 74 ILE A CA 1
ATOM 600 C C . ILE A 1 74 ? -9.177 6.463 13.371 1.00 90.50 74 ILE A C 1
ATOM 602 O O . ILE A 1 74 ? -9.949 5.647 12.855 1.00 90.50 74 ILE A O 1
ATOM 606 N N . THR A 1 75 ? -9.193 7.759 13.076 1.00 90.62 75 THR A N 1
ATOM 607 C CA . THR A 1 75 ? -10.029 8.320 12.011 1.00 90.62 75 THR A CA 1
ATOM 608 C C . THR A 1 75 ? -9.215 8.394 10.732 1.00 90.62 75 THR A C 1
ATOM 610 O O . THR A 1 75 ? -8.167 9.025 10.694 1.00 90.62 75 THR A O 1
ATOM 613 N N . ILE A 1 76 ? -9.708 7.749 9.680 1.00 91.56 76 ILE A N 1
ATOM 614 C CA . ILE A 1 76 ? -9.066 7.733 8.371 1.00 91.56 76 ILE A CA 1
ATOM 615 C C . ILE A 1 76 ? -9.639 8.870 7.528 1.00 91.56 76 ILE A C 1
ATOM 617 O O . ILE A 1 76 ? -10.844 8.922 7.276 1.00 91.56 76 ILE A O 1
ATOM 621 N N . ASN A 1 77 ? -8.773 9.768 7.077 1.00 92.12 77 ASN A N 1
ATOM 622 C CA . ASN A 1 77 ? -9.081 10.806 6.101 1.00 92.12 77 ASN A CA 1
ATOM 623 C C . ASN A 1 77 ? -8.215 10.602 4.840 1.00 92.12 77 ASN A C 1
ATOM 625 O O . ASN A 1 77 ? -7.423 9.662 4.763 1.00 92.12 77 ASN A O 1
ATOM 629 N N . GLN A 1 78 ? -8.429 11.427 3.811 1.00 91.81 78 GLN A N 1
ATOM 630 C CA . GLN A 1 78 ? -7.683 11.294 2.556 1.00 91.81 78 GLN A CA 1
ATOM 631 C C . GLN A 1 78 ? -6.211 11.688 2.745 1.00 91.81 78 GLN A C 1
ATOM 633 O O . GLN A 1 78 ? -5.346 11.035 2.185 1.00 91.81 78 GLN A O 1
ATOM 638 N N . GLU A 1 79 ? -5.938 12.680 3.593 1.00 92.81 79 GLU A N 1
ATOM 639 C CA . GLU A 1 79 ? -4.586 13.139 3.930 1.00 92.81 79 GLU A CA 1
ATOM 640 C C . GLU A 1 79 ? -3.709 12.011 4.491 1.00 92.81 79 GLU A C 1
ATOM 642 O O . GLU A 1 79 ? -2.611 11.789 3.994 1.00 92.81 79 GLU A O 1
ATOM 647 N N . LEU A 1 80 ? -4.230 11.226 5.438 1.00 92.81 80 LEU A N 1
ATOM 648 C CA . LEU A 1 80 ? -3.544 10.063 6.000 1.00 92.81 80 LEU A CA 1
ATOM 649 C C . LEU A 1 80 ? -3.248 9.000 4.937 1.00 92.81 80 LEU A C 1
ATOM 651 O O . LEU A 1 80 ? -2.170 8.409 4.919 1.00 92.81 80 LEU A O 1
ATOM 655 N N . ILE A 1 81 ? -4.209 8.741 4.045 1.00 92.62 81 ILE A N 1
ATOM 656 C CA . ILE A 1 81 ? -4.022 7.794 2.939 1.00 92.62 81 ILE A CA 1
ATOM 657 C C . ILE A 1 81 ? -2.918 8.300 2.008 1.00 92.62 81 ILE A C 1
ATOM 659 O O . ILE A 1 81 ? -2.015 7.539 1.668 1.00 92.62 81 ILE A O 1
ATOM 663 N N . ASP A 1 82 ? -2.974 9.570 1.618 1.00 93.88 82 ASP A N 1
ATOM 664 C CA . ASP A 1 82 ? -2.014 10.178 0.702 1.00 93.88 82 ASP A CA 1
ATOM 665 C C . ASP A 1 82 ? -0.604 10.214 1.308 1.00 93.88 82 ASP A C 1
ATOM 667 O O . ASP A 1 82 ? 0.364 9.920 0.606 1.00 93.88 82 ASP A O 1
ATOM 671 N N . GLU A 1 83 ? -0.474 10.488 2.610 1.00 95.00 83 GLU A N 1
ATOM 672 C CA . GLU A 1 83 ? 0.807 10.440 3.320 1.00 95.00 83 GLU A CA 1
ATOM 673 C C . GLU A 1 83 ? 1.408 9.029 3.293 1.00 95.00 83 GLU A C 1
ATOM 675 O O . GLU A 1 83 ? 2.552 8.858 2.862 1.00 95.00 83 GLU A O 1
ATOM 680 N N . ILE A 1 84 ? 0.630 8.013 3.691 1.00 94.19 84 ILE A N 1
ATOM 681 C CA . ILE A 1 84 ? 1.072 6.610 3.680 1.00 94.19 84 ILE A CA 1
ATOM 682 C C . ILE A 1 84 ? 1.517 6.210 2.271 1.00 94.19 84 ILE A C 1
ATOM 684 O O . ILE A 1 84 ? 2.585 5.624 2.105 1.00 94.19 84 ILE A O 1
ATOM 688 N N . LEU A 1 85 ? 0.725 6.540 1.248 1.00 94.81 85 LEU A N 1
ATOM 689 C CA . LEU A 1 85 ? 1.028 6.194 -0.139 1.00 94.81 85 LEU A CA 1
ATOM 690 C C . LEU A 1 85 ? 2.257 6.927 -0.676 1.00 94.81 85 LEU A C 1
ATOM 692 O O . LEU A 1 85 ? 3.042 6.331 -1.413 1.00 94.81 85 LEU A O 1
ATOM 696 N N . ASN A 1 86 ? 2.458 8.186 -0.295 1.00 95.12 86 ASN A N 1
ATOM 697 C CA . ASN A 1 86 ? 3.638 8.947 -0.683 1.00 95.12 86 ASN A CA 1
ATOM 698 C C . ASN A 1 86 ? 4.910 8.386 -0.028 1.00 95.12 86 ASN A C 1
ATOM 700 O O . ASN A 1 86 ? 5.899 8.151 -0.724 1.00 95.12 86 ASN A O 1
ATOM 704 N N . LYS A 1 87 ? 4.879 8.096 1.282 1.00 95.38 87 LYS A N 1
ATOM 705 C CA . LYS A 1 87 ? 6.014 7.467 1.981 1.00 95.38 87 LYS A CA 1
ATOM 706 C C . LYS A 1 87 ? 6.293 6.064 1.426 1.00 95.38 87 LYS A C 1
ATOM 708 O O . LYS A 1 87 ? 7.447 5.721 1.177 1.00 95.38 87 LYS A O 1
ATOM 713 N N . PHE A 1 88 ? 5.249 5.284 1.137 1.00 95.12 88 PHE A N 1
ATOM 714 C CA . PHE A 1 88 ? 5.391 3.962 0.522 1.00 95.12 88 PHE A CA 1
ATOM 715 C C . PHE A 1 88 ? 5.999 4.039 -0.882 1.00 95.12 88 PHE A C 1
ATOM 717 O O . PHE A 1 88 ? 6.859 3.232 -1.228 1.00 95.12 88 PHE A O 1
ATOM 724 N N . SER A 1 89 ? 5.620 5.044 -1.673 1.00 94.19 89 SER A N 1
ATOM 725 C CA . SER A 1 89 ? 6.210 5.290 -2.989 1.00 94.19 89 SER A CA 1
ATOM 726 C C . SER A 1 89 ? 7.722 5.466 -2.918 1.00 94.19 89 SER A C 1
ATOM 728 O O . SER A 1 89 ? 8.462 4.755 -3.595 1.00 94.19 89 SER A O 1
ATOM 730 N N . GLN A 1 90 ? 8.174 6.358 -2.036 1.00 92.38 90 GLN A N 1
ATOM 731 C CA . GLN A 1 90 ? 9.594 6.651 -1.832 1.00 92.38 90 GLN A CA 1
ATOM 732 C C . GLN A 1 90 ? 10.367 5.431 -1.316 1.00 92.38 90 GLN A C 1
ATOM 734 O O . GLN A 1 90 ? 11.534 5.237 -1.657 1.00 92.38 90 GLN A O 1
ATOM 739 N N . PHE A 1 91 ? 9.724 4.608 -0.486 1.00 93.44 91 PHE A N 1
ATOM 740 C CA . PHE A 1 91 ? 10.292 3.354 -0.006 1.00 93.44 91 PHE A CA 1
ATOM 741 C C . PHE A 1 91 ? 10.488 2.350 -1.152 1.00 93.44 91 PHE A C 1
ATOM 743 O O . PHE A 1 91 ? 11.595 1.847 -1.345 1.00 93.44 91 PHE A O 1
ATOM 750 N N . ILE A 1 92 ? 9.454 2.102 -1.962 1.00 92.25 92 ILE A N 1
ATOM 751 C CA . ILE A 1 92 ? 9.525 1.143 -3.074 1.00 92.25 92 ILE A CA 1
ATOM 752 C C . ILE A 1 92 ? 10.498 1.605 -4.160 1.00 92.25 92 ILE A C 1
ATOM 754 O O . ILE A 1 92 ? 11.229 0.777 -4.698 1.00 92.25 92 ILE A O 1
ATOM 758 N N . GLU A 1 93 ? 10.564 2.904 -4.463 1.00 89.56 93 GLU A N 1
ATOM 759 C CA . GLU A 1 93 ? 11.534 3.459 -5.420 1.00 89.56 93 GLU A CA 1
ATOM 760 C C . GLU A 1 93 ? 12.978 3.060 -5.081 1.00 89.56 93 GLU A C 1
ATOM 762 O O . GLU A 1 93 ? 13.764 2.782 -5.988 1.00 89.56 93 GLU A O 1
ATOM 767 N N . LYS A 1 94 ? 13.295 2.946 -3.784 1.00 87.38 94 LYS A N 1
ATOM 768 C CA . LYS A 1 94 ? 14.595 2.486 -3.279 1.00 87.38 94 LYS A CA 1
ATOM 769 C C . LYS A 1 94 ? 14.691 0.963 -3.197 1.00 87.38 94 LYS A C 1
ATOM 771 O O . LYS A 1 94 ? 15.700 0.400 -3.603 1.00 87.38 94 LYS A O 1
ATOM 776 N N . GLU A 1 95 ? 13.666 0.275 -2.702 1.00 87.56 95 GLU A N 1
ATOM 777 C CA . GLU A 1 95 ? 13.718 -1.186 -2.523 1.00 87.56 95 GLU A CA 1
ATOM 778 C C . GLU A 1 95 ? 13.691 -1.969 -3.837 1.00 87.56 95 GLU A C 1
ATOM 780 O O . GLU A 1 95 ? 14.227 -3.076 -3.932 1.00 87.56 95 GLU A O 1
ATOM 785 N N . VAL A 1 96 ? 13.092 -1.412 -4.887 1.00 81.62 96 VAL A N 1
ATOM 786 C CA . VAL A 1 96 ? 12.906 -2.143 -6.140 1.00 81.62 96 VAL A CA 1
ATOM 787 C C . VAL A 1 96 ? 14.239 -2.534 -6.794 1.00 81.62 96 VAL A C 1
ATOM 789 O O . VAL A 1 96 ? 14.347 -3.605 -7.396 1.00 81.62 96 VAL A O 1
ATOM 792 N N . VAL A 1 97 ? 15.306 -1.752 -6.591 1.00 78.75 97 VAL A N 1
ATOM 793 C CA . VAL A 1 97 ? 16.639 -2.105 -7.105 1.00 78.75 97 VAL A CA 1
ATOM 794 C C . VAL A 1 97 ? 17.265 -3.317 -6.422 1.00 78.75 97 VAL A C 1
ATOM 796 O O . VAL A 1 97 ? 18.063 -4.016 -7.052 1.00 78.75 97 VAL A O 1
ATOM 799 N N . ASN A 1 98 ? 16.882 -3.610 -5.176 1.00 78.06 98 ASN A N 1
ATOM 800 C CA . ASN A 1 98 ? 17.313 -4.820 -4.475 1.00 78.06 98 ASN A CA 1
ATOM 801 C C . ASN A 1 98 ? 16.680 -6.063 -5.113 1.00 78.06 98 ASN A C 1
ATOM 803 O O . ASN A 1 98 ? 17.278 -7.134 -5.117 1.00 78.06 98 ASN A O 1
ATOM 807 N N . THR A 1 99 ? 15.499 -5.903 -5.719 1.00 74.06 99 THR A N 1
ATOM 808 C CA . THR A 1 99 ? 14.760 -6.988 -6.380 1.00 74.06 99 THR A CA 1
ATOM 809 C C . THR A 1 99 ? 15.263 -7.252 -7.806 1.00 74.06 99 THR A C 1
ATOM 811 O O . THR A 1 99 ? 15.184 -8.377 -8.295 1.00 74.06 99 THR A O 1
ATOM 814 N N . TYR A 1 100 ? 15.802 -6.239 -8.492 1.00 71.50 100 TYR A N 1
ATOM 815 C CA . TYR A 1 100 ? 16.155 -6.343 -9.913 1.00 71.50 100 TYR A CA 1
ATOM 816 C C . TYR A 1 100 ? 17.475 -7.071 -10.226 1.00 71.50 100 TYR A C 1
ATOM 818 O O . TYR A 1 100 ? 17.734 -7.339 -11.396 1.00 71.50 100 TYR A O 1
ATOM 826 N N . ASN A 1 101 ? 18.299 -7.405 -9.226 1.00 68.19 101 ASN A N 1
ATOM 827 C CA . ASN A 1 101 ? 19.620 -8.032 -9.412 1.00 68.19 101 ASN A CA 1
ATOM 828 C C . ASN A 1 101 ? 20.491 -7.342 -10.492 1.00 68.19 101 ASN A C 1
ATOM 830 O O . ASN A 1 101 ? 21.041 -7.989 -11.379 1.00 68.19 101 ASN A O 1
ATOM 834 N N . LEU A 1 102 ? 20.559 -6.008 -10.445 1.00 70.12 102 LEU A N 1
ATOM 835 C CA . LEU A 1 102 ? 21.271 -5.177 -11.426 1.00 70.12 102 LEU A CA 1
ATOM 836 C C . LEU A 1 102 ? 22.684 -4.798 -10.965 1.00 70.12 102 LEU A C 1
ATOM 838 O O . LEU A 1 102 ? 22.963 -4.744 -9.762 1.00 70.12 102 LEU A O 1
ATOM 842 N N . ASP A 1 103 ? 23.535 -4.436 -11.925 1.00 71.31 103 ASP A N 1
ATOM 843 C CA . ASP A 1 103 ? 24.825 -3.793 -11.666 1.00 71.31 103 ASP A CA 1
ATOM 844 C C . ASP A 1 103 ? 24.655 -2.454 -10.931 1.00 71.31 103 ASP A C 1
ATOM 846 O O . ASP A 1 103 ? 23.683 -1.722 -11.144 1.00 71.31 103 ASP A O 1
ATOM 850 N N . ALA A 1 10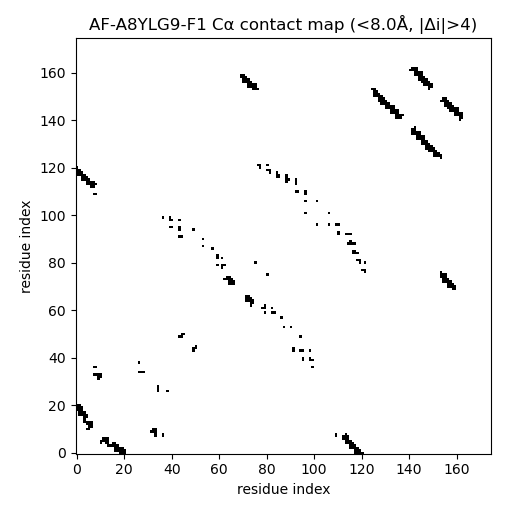4 ? 25.621 -2.109 -10.074 1.00 68.75 104 ALA A N 1
ATOM 851 C CA . ALA A 1 104 ? 25.541 -0.951 -9.177 1.00 68.75 104 ALA A CA 1
ATOM 852 C C . ALA A 1 104 ? 25.299 0.388 -9.903 1.00 68.75 104 ALA A C 1
ATOM 854 O O . ALA A 1 104 ? 24.464 1.178 -9.469 1.00 68.75 104 ALA A O 1
ATOM 855 N N . SER A 1 105 ? 25.944 0.614 -11.052 1.00 67.44 105 SER A N 1
ATOM 856 C CA . SER A 1 105 ? 25.775 1.839 -11.853 1.00 67.44 105 SER A CA 1
ATOM 857 C C . SER A 1 105 ? 24.368 1.983 -12.450 1.00 67.44 105 SER A C 1
ATOM 859 O O . SER A 1 105 ? 23.829 3.087 -12.568 1.00 67.44 105 SER A O 1
ATOM 861 N N . ILE A 1 106 ? 23.732 0.860 -12.797 1.00 69.88 106 ILE A N 1
ATOM 862 C CA . ILE A 1 106 ? 22.366 0.837 -13.331 1.00 69.88 106 ILE A CA 1
ATOM 863 C C . ILE A 1 106 ? 21.359 1.041 -12.194 1.00 69.88 106 ILE A C 1
ATOM 865 O O . ILE A 1 106 ? 20.355 1.728 -12.386 1.00 69.88 106 ILE A O 1
ATOM 869 N N . LYS A 1 107 ? 21.642 0.509 -10.995 1.00 71.56 107 LYS A N 1
ATOM 870 C CA . LYS A 1 107 ? 20.811 0.732 -9.801 1.00 71.56 107 LYS A CA 1
ATOM 871 C C . LYS A 1 107 ? 20.684 2.217 -9.475 1.00 71.56 107 LYS A C 1
ATOM 873 O O . LYS A 1 107 ? 19.563 2.700 -9.352 1.00 71.56 107 LYS A O 1
ATOM 878 N N . GLU A 1 108 ? 21.798 2.946 -9.404 1.00 67.56 108 GLU A N 1
ATOM 879 C CA . GLU A 1 108 ? 21.786 4.389 -9.114 1.00 67.56 108 GLU A CA 1
ATOM 880 C C . GLU A 1 108 ? 20.990 5.182 -10.158 1.00 67.56 108 GLU A C 1
ATOM 882 O O . GLU A 1 108 ? 20.189 6.052 -9.814 1.00 67.56 108 GLU A O 1
ATOM 887 N N . THR A 1 109 ? 21.138 4.820 -11.434 1.00 69.50 109 THR A N 1
ATOM 888 C CA . THR A 1 109 ? 20.397 5.451 -12.535 1.00 69.50 109 THR A CA 1
ATOM 889 C C . THR A 1 109 ? 18.889 5.217 -12.416 1.00 69.50 109 THR A C 1
ATOM 891 O O . THR A 1 109 ? 18.102 6.132 -12.662 1.00 69.50 109 THR A O 1
ATOM 894 N N . ILE A 1 110 ? 18.462 4.009 -12.030 1.00 71.00 110 ILE A N 1
ATOM 895 C CA . ILE A 1 110 ? 17.040 3.690 -11.852 1.00 71.00 110 ILE A CA 1
ATOM 896 C C . ILE A 1 110 ? 16.467 4.445 -10.655 1.00 71.00 110 ILE A C 1
ATOM 898 O O . ILE A 1 110 ? 15.460 5.111 -10.851 1.00 71.00 110 ILE A O 1
ATOM 902 N N . ILE A 1 111 ? 17.120 4.409 -9.484 1.00 69.00 111 ILE A N 1
ATOM 903 C CA . ILE A 1 111 ? 16.664 5.113 -8.264 1.00 69.00 111 ILE A CA 1
ATOM 904 C C . ILE A 1 111 ? 16.502 6.614 -8.517 1.00 69.00 111 ILE A C 1
ATOM 906 O O . ILE A 1 111 ? 15.562 7.237 -8.038 1.00 69.00 111 ILE A O 1
ATOM 910 N N . GLY A 1 112 ? 17.440 7.220 -9.250 1.00 65.94 112 GLY A N 1
ATOM 911 C CA . GLY A 1 112 ? 17.421 8.661 -9.498 1.00 65.94 112 GLY A CA 1
ATOM 912 C C . GLY A 1 112 ? 16.378 9.112 -10.522 1.00 65.94 112 GLY A C 1
ATOM 913 O O . GLY A 1 112 ? 16.106 10.308 -10.621 1.00 65.94 112 GLY A O 1
ATOM 914 N N . SER A 1 113 ? 15.816 8.192 -11.311 1.00 74.69 113 SER A N 1
ATOM 915 C CA . SER A 1 113 ? 14.946 8.539 -12.440 1.00 74.69 113 SER A CA 1
ATOM 916 C C . SER A 1 113 ? 13.524 8.012 -12.313 1.00 74.69 113 SER A C 1
ATOM 918 O O . SER A 1 113 ? 12.611 8.672 -12.820 1.00 74.69 113 SER A O 1
ATOM 920 N N . ASN A 1 114 ? 13.314 6.875 -11.641 1.00 82.31 114 ASN A N 1
ATOM 921 C CA . ASN A 1 114 ? 11.990 6.305 -11.474 1.00 82.31 114 ASN A CA 1
ATOM 922 C C . ASN A 1 114 ? 11.146 7.157 -10.523 1.00 82.31 114 ASN A C 1
ATOM 924 O O . ASN A 1 114 ? 11.600 7.641 -9.494 1.00 82.31 114 ASN A O 1
ATOM 928 N N . LYS A 1 115 ? 9.877 7.329 -10.880 1.00 88.12 115 LYS A N 1
ATOM 929 C CA . LYS A 1 115 ? 8.889 7.935 -9.998 1.00 88.12 115 LYS A CA 1
ATOM 930 C C . LYS A 1 115 ? 7.625 7.107 -10.026 1.00 88.12 115 LYS A C 1
ATOM 932 O O . LYS A 1 115 ? 7.015 6.918 -11.080 1.00 88.12 115 LYS A O 1
ATOM 937 N N . LEU A 1 116 ? 7.244 6.618 -8.863 1.00 91.06 116 LEU A N 1
ATOM 938 C CA . LEU A 1 116 ? 6.002 5.917 -8.630 1.00 91.06 116 LEU A CA 1
ATOM 939 C C . LEU A 1 116 ? 5.007 6.923 -8.049 1.00 91.06 116 LEU A C 1
ATOM 941 O O . LEU A 1 116 ? 5.366 7.875 -7.360 1.00 91.06 116 LEU A O 1
ATOM 945 N N . VAL A 1 117 ? 3.739 6.785 -8.413 1.00 92.25 117 VAL A N 1
ATOM 946 C CA . VAL A 1 117 ? 2.667 7.566 -7.798 1.00 92.25 117 VAL A CA 1
ATOM 947 C C . VAL A 1 117 ? 1.512 6.619 -7.549 1.00 92.25 117 VAL A C 1
ATOM 949 O O . VAL A 1 117 ? 0.891 6.124 -8.490 1.00 92.25 117 VAL A O 1
ATOM 952 N N . PHE A 1 118 ? 1.244 6.364 -6.275 1.00 93.81 118 PHE A N 1
ATOM 953 C CA . PHE A 1 118 ? 0.100 5.581 -5.838 1.00 93.81 118 PHE A CA 1
ATOM 954 C C . PHE A 1 118 ? -1.085 6.506 -5.595 1.00 93.81 118 PHE A C 1
ATOM 956 O O . PHE A 1 118 ? -0.944 7.574 -5.002 1.00 93.81 118 PHE A O 1
ATOM 963 N N . GLN A 1 119 ? -2.261 6.087 -6.046 1.00 91.19 119 GLN A N 1
ATOM 964 C CA . GLN A 1 119 ? -3.503 6.828 -5.863 1.00 91.19 119 GLN A CA 1
ATOM 965 C C . GLN A 1 119 ? -4.578 5.896 -5.316 1.00 91.19 119 GLN A C 1
ATOM 967 O O . GLN A 1 119 ? -4.802 4.795 -5.825 1.00 91.19 119 GLN A O 1
ATOM 972 N N . ALA A 1 120 ? -5.266 6.326 -4.263 1.00 90.56 120 ALA A N 1
ATOM 973 C CA . ALA A 1 120 ? -6.397 5.594 -3.718 1.00 90.56 120 ALA A CA 1
ATOM 974 C C . ALA A 1 120 ? -7.510 6.552 -3.312 1.00 90.56 120 ALA A C 1
ATOM 976 O O . ALA A 1 120 ? -7.272 7.597 -2.714 1.00 90.56 120 ALA A O 1
ATOM 977 N N . ASN A 1 121 ? -8.745 6.161 -3.616 1.00 87.25 121 ASN A N 1
ATOM 978 C CA . ASN A 1 121 ? -9.916 6.920 -3.220 1.00 87.25 121 ASN A CA 1
ATOM 979 C C . ASN A 1 121 ? -10.420 6.427 -1.861 1.00 87.25 121 ASN A C 1
ATOM 981 O O . ASN A 1 121 ? -10.743 5.246 -1.704 1.00 87.25 121 ASN A O 1
ATOM 985 N N . ILE A 1 122 ? -10.579 7.338 -0.902 1.00 89.94 122 ILE A N 1
ATOM 986 C CA . ILE A 1 122 ? -11.136 7.029 0.420 1.00 89.94 122 ILE A CA 1
ATOM 987 C C . ILE A 1 122 ? -12.510 6.335 0.380 1.00 89.94 122 ILE A C 1
ATOM 989 O O . ILE A 1 122 ? -12.846 5.587 1.300 1.00 89.94 122 ILE A O 1
ATOM 993 N N . LYS A 1 123 ? -13.307 6.515 -0.683 1.00 89.31 123 LYS A N 1
ATOM 994 C CA . LYS A 1 123 ? -14.590 5.815 -0.872 1.00 89.31 123 LYS A CA 1
ATOM 995 C C . LYS A 1 123 ? -14.411 4.295 -0.897 1.00 89.31 123 LYS A C 1
ATOM 997 O O . LYS A 1 123 ? -15.137 3.595 -0.195 1.00 89.31 123 LYS A O 1
ATOM 1002 N N . GLU A 1 124 ? -13.397 3.791 -1.609 1.00 83.62 124 GLU A N 1
ATOM 1003 C CA . GLU A 1 124 ? -13.085 2.353 -1.636 1.00 83.62 124 GLU A CA 1
ATOM 1004 C C . GLU A 1 124 ? -12.767 1.834 -0.230 1.00 83.62 124 GLU A C 1
ATOM 1006 O O . GLU A 1 124 ? -13.176 0.735 0.150 1.00 83.62 124 GLU A O 1
ATOM 1011 N N . PHE A 1 125 ? -12.051 2.636 0.564 1.00 86.12 125 PHE A N 1
ATOM 1012 C CA . PHE A 1 125 ? -11.739 2.294 1.944 1.00 86.12 125 PHE A CA 1
ATOM 1013 C C . PHE A 1 125 ? -12.998 2.301 2.817 1.00 86.12 125 PHE A C 1
ATOM 1015 O O . PHE A 1 125 ? -13.216 1.364 3.585 1.00 86.12 125 PHE A O 1
ATOM 1022 N N . LYS A 1 126 ? -13.875 3.304 2.676 1.00 91.12 126 LYS A N 1
ATOM 1023 C CA . LYS A 1 126 ? -15.143 3.428 3.417 1.00 91.12 126 LYS A CA 1
ATOM 1024 C C . LYS A 1 126 ? -16.028 2.188 3.267 1.00 91.12 126 LYS A C 1
ATOM 1026 O O . LYS A 1 126 ? -16.578 1.717 4.265 1.00 91.12 126 LYS A O 1
ATOM 1031 N N . ASP A 1 127 ? -16.090 1.607 2.076 1.00 89.94 127 ASP A N 1
ATOM 1032 C CA . ASP A 1 127 ? -16.981 0.481 1.772 1.00 89.94 127 ASP A CA 1
ATOM 1033 C C . ASP A 1 127 ? -16.451 -0.894 2.205 1.00 89.94 127 ASP A C 1
ATOM 1035 O O . ASP A 1 127 ? -17.216 -1.862 2.260 1.00 89.94 127 ASP A O 1
ATOM 1039 N N . LYS A 1 128 ? -15.172 -0.996 2.582 1.00 88.69 128 LYS A N 1
ATOM 1040 C CA . LYS A 1 128 ? -14.578 -2.236 3.101 1.00 88.69 128 LYS A CA 1
ATOM 1041 C C . LYS A 1 128 ? -14.793 -2.377 4.607 1.00 88.69 128 LYS A C 1
ATOM 1043 O O . LYS A 1 128 ? -14.642 -1.422 5.364 1.00 88.69 128 LYS A O 1
ATOM 1048 N N . SER A 1 129 ? -15.105 -3.580 5.072 1.00 93.06 129 SER A N 1
ATOM 1049 C CA . SER A 1 129 ? -15.120 -3.921 6.500 1.00 93.06 129 SER A CA 1
ATOM 1050 C C . SER A 1 129 ? -14.072 -4.975 6.796 1.00 93.06 129 SER A C 1
ATOM 1052 O O . SER A 1 129 ? -13.847 -5.858 5.972 1.00 93.06 129 SER A O 1
ATOM 1054 N N . PHE A 1 130 ? -13.492 -4.926 7.987 1.00 92.31 130 PHE A N 1
ATOM 1055 C CA . PHE A 1 130 ? -12.593 -5.971 8.455 1.00 92.31 130 PHE A CA 1
ATOM 1056 C C . PHE A 1 130 ? -12.657 -6.102 9.973 1.00 92.31 130 PHE A C 1
ATOM 1058 O O . PHE A 1 130 ? -13.044 -5.173 10.692 1.00 92.31 130 PHE A O 1
ATOM 1065 N N . ARG A 1 131 ? -12.257 -7.278 10.448 1.00 93.12 131 ARG A N 1
ATOM 1066 C CA . ARG A 1 131 ? -12.044 -7.580 11.857 1.00 93.12 131 ARG A CA 1
ATOM 1067 C C . ARG A 1 131 ? -10.822 -8.480 11.948 1.00 93.12 131 ARG A C 1
ATOM 1069 O O . ARG A 1 131 ? -10.786 -9.520 11.302 1.00 93.12 131 ARG A O 1
ATOM 1076 N N . LEU A 1 132 ? -9.853 -8.056 12.739 1.00 90.94 132 LEU A N 1
ATOM 1077 C CA . LEU A 1 132 ? -8.622 -8.772 13.016 1.00 90.94 132 LEU A CA 1
ATOM 1078 C C . LEU A 1 132 ? -8.495 -8.931 14.529 1.00 90.94 132 LEU A C 1
ATOM 1080 O O . LEU A 1 132 ? -8.790 -7.998 15.281 1.00 90.94 132 LEU A O 1
ATOM 1084 N N . THR A 1 133 ? -8.061 -10.109 14.958 1.00 87.19 133 THR A N 1
ATOM 1085 C CA . THR A 1 133 ? -7.703 -10.384 16.348 1.00 87.19 133 THR A CA 1
ATOM 1086 C C . THR A 1 133 ? -6.229 -10.749 16.378 1.00 87.19 133 THR A C 1
ATOM 1088 O O . THR A 1 133 ? -5.826 -11.691 15.703 1.00 87.19 133 THR A O 1
ATOM 1091 N N . ILE A 1 134 ? -5.438 -9.996 17.137 1.00 84.31 134 ILE A N 1
ATOM 1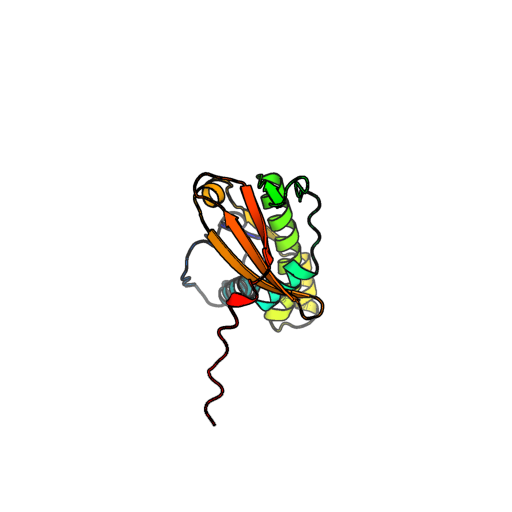092 C CA . ILE A 1 134 ? -4.004 -10.221 17.319 1.00 84.31 134 ILE A CA 1
ATOM 1093 C C . ILE A 1 134 ? -3.791 -10.603 18.777 1.00 84.31 134 ILE A C 1
ATOM 1095 O O . ILE A 1 134 ? -4.211 -9.867 19.667 1.00 84.31 134 ILE A O 1
ATOM 1099 N N . VAL A 1 135 ? -3.164 -11.748 19.026 1.00 79.88 135 VAL A N 1
ATOM 1100 C CA . VAL A 1 135 ? -2.765 -12.146 20.381 1.00 79.88 135 VAL A CA 1
ATOM 1101 C C . VAL A 1 135 ? -1.512 -11.365 20.758 1.00 79.88 135 VAL A C 1
ATOM 1103 O O . VAL A 1 135 ? -0.574 -11.289 19.967 1.00 79.88 135 VAL A O 1
ATOM 1106 N N . VAL A 1 136 ? -1.506 -10.778 21.951 1.00 77.75 136 VAL A N 1
ATOM 1107 C CA . VAL A 1 136 ? -0.378 -9.999 22.468 1.00 77.75 136 VAL A CA 1
ATOM 1108 C C . VAL A 1 136 ? -0.011 -10.558 23.835 1.00 77.75 136 VAL A C 1
ATOM 1110 O O . VAL A 1 136 ? -0.862 -10.637 24.717 1.00 77.75 136 VAL A O 1
ATOM 1113 N N . GLY A 1 137 ? 1.242 -10.977 23.999 1.00 69.19 137 GLY A N 1
ATOM 1114 C CA . GLY A 1 137 ? 1.781 -11.399 25.289 1.00 69.19 137 GLY A CA 1
ATOM 1115 C C . GLY A 1 137 ? 2.597 -10.273 25.909 1.00 69.19 137 GLY A C 1
ATOM 1116 O O . GLY A 1 137 ? 3.505 -9.757 25.260 1.00 69.19 137 GLY A O 1
ATOM 1117 N N . VAL A 1 138 ? 2.292 -9.902 27.153 1.00 58.50 138 VAL A N 1
ATOM 1118 C CA . VAL A 1 138 ? 3.111 -8.968 27.938 1.00 58.50 138 VAL A CA 1
ATOM 1119 C C . VAL A 1 138 ? 3.309 -9.576 29.322 1.00 58.50 138 VAL A C 1
ATOM 1121 O O . VAL A 1 138 ? 2.340 -9.795 30.036 1.00 58.50 138 VAL A O 1
ATOM 1124 N N . ASN A 1 139 ? 4.558 -9.859 29.704 1.00 53.50 139 ASN A N 1
ATOM 1125 C CA . ASN A 1 139 ? 4.936 -10.292 31.059 1.00 53.50 139 ASN A CA 1
ATOM 1126 C C . ASN A 1 139 ? 4.080 -11.440 31.645 1.00 53.50 139 ASN A C 1
ATOM 1128 O O . ASN A 1 139 ? 3.562 -11.316 32.748 1.00 53.50 139 ASN A O 1
ATOM 1132 N N . ASN A 1 140 ? 3.957 -12.561 30.922 1.00 60.16 140 ASN A N 1
ATOM 1133 C CA . ASN A 1 140 ? 3.156 -13.753 31.272 1.00 60.16 140 ASN A CA 1
ATOM 1134 C C . ASN A 1 140 ? 1.625 -13.595 31.242 1.00 60.16 140 ASN A C 1
ATOM 1136 O O . ASN A 1 140 ? 0.934 -14.612 31.302 1.00 60.16 140 ASN A O 1
ATOM 1140 N N . ASP A 1 141 ? 1.096 -12.387 31.040 1.00 65.31 141 ASP A N 1
ATOM 1141 C CA . ASP A 1 141 ? -0.325 -12.180 30.776 1.00 65.31 141 ASP A CA 1
ATOM 1142 C C . ASP A 1 141 ? -0.606 -12.240 29.272 1.00 65.31 141 ASP A C 1
ATOM 1144 O O . ASP A 1 141 ? 0.047 -11.590 28.444 1.00 65.31 141 ASP A O 1
ATOM 1148 N N . LEU A 1 142 ? -1.603 -13.047 28.907 1.00 71.00 142 LEU A N 1
ATOM 1149 C CA . LEU A 1 142 ? -2.091 -13.139 27.540 1.00 71.00 142 LEU A CA 1
ATOM 1150 C C . LEU A 1 142 ? -3.269 -12.183 27.346 1.00 71.00 142 LEU A C 1
ATOM 1152 O O . LEU A 1 142 ? -4.326 -12.311 27.966 1.00 71.00 142 LEU A O 1
ATOM 1156 N N . GLY A 1 143 ? -3.094 -11.236 26.434 1.00 78.38 143 GLY A N 1
ATOM 1157 C CA . GLY A 1 143 ? -4.142 -10.355 25.945 1.00 78.38 143 GLY A CA 1
ATOM 1158 C C . GLY A 1 143 ? -4.424 -10.593 24.467 1.00 78.38 143 GLY A C 1
ATOM 1159 O O . GLY A 1 143 ? -3.728 -11.331 23.765 1.00 78.38 143 GLY A O 1
ATOM 1160 N N . TYR A 1 144 ? -5.457 -9.932 23.962 1.00 82.75 144 TYR A N 1
ATOM 1161 C CA . TYR A 1 144 ? -5.647 -9.786 22.529 1.00 82.75 144 TYR A CA 1
ATOM 1162 C C . TYR A 1 144 ? -6.121 -8.382 22.168 1.00 82.75 144 TYR A C 1
ATOM 1164 O O . TYR A 1 144 ? -6.963 -7.771 22.834 1.00 82.75 144 TYR A O 1
ATOM 1172 N N . LEU A 1 145 ? -5.598 -7.894 21.051 1.00 84.62 145 LEU A N 1
ATOM 1173 C CA . LEU A 1 145 ? -6.060 -6.699 20.373 1.00 84.62 145 LEU A CA 1
ATOM 1174 C C . LEU A 1 145 ? -7.112 -7.096 19.353 1.00 84.62 145 LEU A C 1
ATOM 1176 O O . LEU A 1 145 ? -6.864 -7.903 18.458 1.00 84.62 145 LEU A O 1
ATOM 1180 N N . GLN A 1 146 ? -8.287 -6.493 19.458 1.00 88.94 146 GLN A N 1
ATOM 1181 C CA . GLN A 1 146 ? -9.296 -6.576 18.420 1.00 88.94 146 GLN A CA 1
ATOM 1182 C C . GLN A 1 146 ? -9.296 -5.277 17.618 1.00 88.94 146 GLN A C 1
ATOM 1184 O O . GLN A 1 146 ? -9.721 -4.233 18.114 1.00 88.94 146 GLN A O 1
ATOM 1189 N N . ILE A 1 147 ? -8.875 -5.359 16.360 1.00 91.19 147 ILE A N 1
ATOM 1190 C CA . ILE A 1 147 ? -8.860 -4.241 15.416 1.00 91.19 147 ILE A CA 1
ATOM 1191 C C . ILE A 1 147 ? -10.028 -4.429 14.453 1.00 91.19 147 ILE A C 1
ATOM 1193 O O . ILE A 1 147 ? -10.201 -5.494 13.861 1.00 91.19 147 ILE A O 1
ATOM 1197 N N . SER A 1 148 ? -10.884 -3.422 14.304 1.00 93.06 148 SER A N 1
ATOM 1198 C CA . SER A 1 148 ? -12.065 -3.555 13.449 1.00 93.06 148 SER A CA 1
ATOM 1199 C C . SER A 1 148 ? -12.520 -2.253 12.814 1.00 93.06 148 SER A C 1
ATOM 1201 O O . SER A 1 148 ? -12.481 -1.189 13.428 1.00 93.06 148 SER A O 1
ATOM 1203 N N . LYS A 1 149 ? -13.046 -2.372 11.596 1.00 94.25 149 LYS A N 1
ATOM 1204 C CA . LYS A 1 149 ? -13.691 -1.294 10.845 1.00 94.25 149 LYS A CA 1
ATOM 1205 C C . LYS A 1 149 ? -15.011 -1.799 10.279 1.00 94.25 149 LYS A C 1
ATOM 1207 O O . LYS A 1 149 ? -15.075 -2.864 9.663 1.00 94.25 149 LYS A O 1
ATOM 1212 N N . ARG A 1 150 ? -16.070 -1.010 10.449 1.00 93.00 150 ARG A N 1
ATOM 1213 C CA . ARG A 1 150 ? -17.392 -1.303 9.879 1.00 93.00 150 ARG A CA 1
ATOM 1214 C C . ARG A 1 150 ? -17.500 -0.766 8.451 1.00 93.00 150 ARG A C 1
ATOM 1216 O O . ARG A 1 150 ? -16.896 0.253 8.112 1.00 93.00 150 ARG A O 1
ATOM 1223 N N . LYS A 1 151 ? -18.315 -1.427 7.628 1.00 93.69 151 LYS A N 1
ATOM 1224 C CA . LYS A 1 151 ? -18.691 -0.916 6.304 1.00 93.69 151 LYS A CA 1
ATOM 1225 C C . LYS A 1 151 ? -19.385 0.441 6.459 1.00 93.69 151 LYS A C 1
ATOM 1227 O O . LYS A 1 151 ? -20.168 0.625 7.387 1.00 93.69 151 LYS A O 1
ATOM 1232 N N . GLY A 1 152 ? -19.065 1.394 5.590 1.00 93.62 152 GLY A N 1
ATOM 1233 C CA . GLY A 1 152 ? -19.594 2.759 5.646 1.00 93.62 152 GLY A CA 1
ATOM 1234 C C . GLY A 1 152 ? -18.901 3.672 6.667 1.00 93.62 152 GLY A C 1
ATOM 1235 O O . GLY A 1 152 ? -19.152 4.875 6.661 1.00 93.62 152 GLY A O 1
ATOM 1236 N N . SER A 1 153 ? -18.018 3.141 7.518 1.00 92.62 153 SER A N 1
ATOM 1237 C CA . SER A 1 153 ? -17.259 3.915 8.506 1.00 92.62 153 SER A CA 1
ATOM 1238 C C . SER A 1 153 ? -15.835 4.179 8.024 1.00 92.62 153 SER A C 1
ATOM 1240 O O . SER A 1 153 ? -15.249 3.342 7.342 1.00 92.62 153 SER A O 1
ATOM 1242 N N . LEU A 1 154 ? -15.268 5.319 8.410 1.00 92.50 154 LEU A N 1
ATOM 1243 C CA . LEU A 1 154 ? -13.851 5.654 8.238 1.00 92.50 154 LEU A CA 1
ATOM 1244 C C . LEU A 1 154 ? -13.072 5.560 9.554 1.00 92.50 154 LEU A C 1
ATOM 1246 O O . LEU A 1 154 ? -11.963 6.062 9.660 1.00 92.50 154 LEU A O 1
ATOM 1250 N N . THR A 1 155 ? -13.644 4.905 10.561 1.00 92.25 155 THR A N 1
ATOM 1251 C CA . THR A 1 155 ? -13.025 4.764 11.876 1.00 92.25 155 THR A CA 1
ATOM 1252 C C . THR A 1 155 ? -12.580 3.327 12.088 1.00 92.25 155 THR A C 1
ATOM 1254 O O . THR A 1 155 ? -13.376 2.389 11.961 1.00 92.25 155 THR A 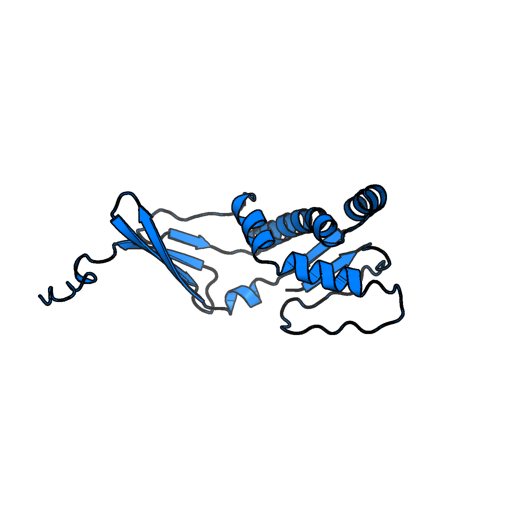O 1
ATOM 1257 N N . ILE A 1 156 ? -11.310 3.158 12.442 1.00 92.06 156 ILE A N 1
ATOM 1258 C CA . ILE A 1 156 ? -10.763 1.899 12.938 1.00 92.06 156 ILE A CA 1
ATOM 1259 C C . ILE A 1 156 ? -10.855 1.934 14.459 1.00 92.06 156 ILE A C 1
ATOM 1261 O O . ILE A 1 156 ? -10.420 2.889 15.096 1.00 92.06 156 ILE A O 1
ATOM 1265 N N . ASN A 1 157 ? -11.440 0.892 15.037 1.00 91.75 157 ASN A N 1
ATOM 1266 C CA . ASN A 1 157 ? -11.526 0.708 16.477 1.00 91.75 157 ASN A CA 1
ATOM 1267 C C . ASN A 1 157 ? -10.510 -0.347 16.900 1.00 91.75 157 ASN A C 1
ATOM 1269 O O . ASN A 1 157 ? -10.520 -1.451 16.349 1.00 91.75 157 ASN A O 1
ATOM 1273 N N . ILE A 1 158 ? -9.698 -0.022 17.896 1.00 89.62 158 ILE A N 1
ATOM 1274 C CA . ILE A 1 158 ? -8.736 -0.920 18.526 1.00 89.62 158 ILE A CA 1
ATOM 1275 C C . ILE A 1 158 ? -9.198 -1.130 19.964 1.00 89.62 158 ILE A C 1
ATOM 1277 O O . ILE A 1 158 ? -9.290 -0.183 20.744 1.00 89.62 158 ILE A O 1
ATOM 1281 N N . LYS A 1 159 ? -9.532 -2.372 20.303 1.00 88.12 159 LYS A N 1
ATOM 1282 C CA . LYS A 1 159 ? -9.960 -2.760 21.646 1.00 88.12 159 LYS A CA 1
ATOM 1283 C C . LYS A 1 159 ? -8.942 -3.715 22.251 1.00 88.12 159 LYS A C 1
ATOM 1285 O O . LYS A 1 159 ? -8.714 -4.789 21.697 1.00 88.12 159 LYS A O 1
ATOM 1290 N N . GLU A 1 160 ? -8.401 -3.338 23.397 1.00 82.56 160 GLU A N 1
ATOM 1291 C CA . GLU A 1 160 ? -7.582 -4.201 24.245 1.00 82.56 160 GLU A CA 1
ATOM 1292 C C . GLU A 1 160 ? -8.501 -5.065 25.116 1.00 82.56 160 GLU A C 1
ATOM 1294 O O . GLU A 1 160 ? -9.475 -4.574 25.690 1.00 82.56 160 GLU A O 1
ATOM 1299 N N . ASN A 1 161 ? -8.248 -6.372 25.166 1.00 78.81 161 ASN A N 1
ATOM 1300 C CA . ASN A 1 161 ? -8.962 -7.293 26.045 1.00 78.81 161 ASN A CA 1
ATOM 1301 C C . ASN A 1 161 ? -7.965 -8.267 26.672 1.00 78.81 161 ASN A C 1
ATOM 1303 O O . ASN A 1 161 ? -7.049 -8.737 25.997 1.00 78.81 161 ASN A O 1
ATOM 1307 N N . ASN A 1 162 ? -8.205 -8.642 27.924 1.00 74.00 162 ASN A N 1
ATOM 1308 C CA . ASN A 1 162 ? -7.481 -9.739 28.558 1.00 74.00 162 ASN A CA 1
ATOM 1309 C C . ASN A 1 162 ? -8.077 -11.068 28.089 1.00 74.00 162 ASN A C 1
ATOM 1311 O O . ASN A 1 162 ? -9.297 -11.171 27.898 1.00 74.00 162 ASN A O 1
ATOM 1315 N N . ILE A 1 163 ? -7.240 -12.088 27.900 1.00 64.94 163 ILE A N 1
ATOM 1316 C CA . ILE A 1 163 ? -7.740 -13.449 27.719 1.00 64.94 163 ILE A CA 1
ATOM 1317 C C . ILE A 1 163 ? -8.296 -13.889 29.078 1.00 64.94 163 ILE A C 1
ATOM 1319 O O . ILE A 1 163 ? -7.568 -13.858 30.067 1.00 64.94 163 ILE A O 1
ATOM 1323 N N . PRO A 1 164 ? -9.589 -14.251 29.175 1.00 57.97 164 PRO A N 1
ATOM 1324 C CA . PRO A 1 164 ? -10.137 -14.726 30.435 1.00 57.97 164 PRO A CA 1
ATOM 1325 C C . PRO A 1 164 ? -9.356 -15.963 30.887 1.00 57.97 164 PRO A C 1
ATOM 1327 O O . PRO A 1 164 ? -9.219 -16.898 30.099 1.00 57.97 164 PRO A O 1
ATOM 1330 N N . GLU A 1 165 ? -8.927 -16.020 32.152 1.00 53.81 165 GLU A N 1
ATOM 1331 C CA . GLU A 1 165 ? -8.254 -17.200 32.738 1.00 53.81 165 GLU A CA 1
ATOM 1332 C C . GLU A 1 165 ? -9.029 -18.505 32.470 1.00 53.81 165 GLU A C 1
ATOM 1334 O O . GLU A 1 165 ? -8.447 -19.570 32.302 1.00 53.81 165 GLU A O 1
ATOM 1339 N N . LYS A 1 166 ? -10.359 -18.412 32.327 1.00 49.50 166 LYS A N 1
ATOM 1340 C CA . LYS A 1 166 ? -11.268 -19.528 32.018 1.00 49.50 166 LYS A CA 1
ATOM 1341 C C . LYS A 1 166 ? -11.131 -20.122 30.606 1.00 49.50 166 LYS A C 1
ATOM 1343 O O . LYS A 1 166 ? -11.756 -21.144 30.344 1.00 49.50 166 LYS A O 1
ATOM 1348 N N . VAL A 1 167 ? -10.378 -19.501 29.692 1.00 48.91 167 VAL A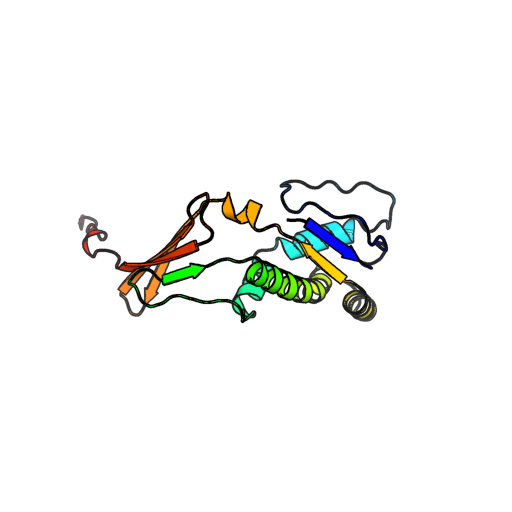 N 1
ATOM 1349 C CA . VAL A 1 167 ? -10.092 -20.071 28.356 1.00 48.91 167 VAL A CA 1
ATOM 1350 C C . VAL A 1 167 ? -8.972 -21.113 28.428 1.00 48.91 167 VAL A C 1
ATOM 1352 O O . VAL A 1 167 ? -8.920 -22.003 27.579 1.00 48.91 167 VAL A O 1
ATOM 1355 N N . PHE A 1 168 ? -8.165 -21.105 29.495 1.00 42.19 168 PHE A N 1
ATOM 1356 C CA . PHE A 1 168 ? -7.457 -22.305 29.925 1.00 42.19 168 PHE A CA 1
ATOM 1357 C C . PHE A 1 168 ? -8.481 -23.265 30.534 1.00 42.19 168 PHE A C 1
ATOM 1359 O O . PHE A 1 168 ? -8.590 -23.432 31.749 1.00 42.19 168 PHE A O 1
ATOM 1366 N N . VAL A 1 169 ? -9.268 -23.909 29.671 1.00 38.34 169 VAL A N 1
ATOM 1367 C CA . VAL A 1 169 ? -9.833 -25.207 30.014 1.00 38.34 169 VAL A CA 1
ATOM 1368 C C . VAL A 1 169 ? -8.618 -26.054 30.352 1.00 38.34 169 VAL A C 1
ATOM 1370 O O . VAL A 1 169 ? -7.815 -26.356 29.470 1.00 38.34 169 VAL A O 1
ATOM 1373 N N . LYS A 1 170 ? -8.438 -26.348 31.647 1.00 39.53 170 LYS A N 1
ATOM 1374 C CA . LYS A 1 170 ? -7.567 -27.425 32.105 1.00 39.53 170 LYS A CA 1
ATOM 1375 C C . LYS A 1 170 ? -7.811 -28.584 31.146 1.00 39.53 170 LYS A C 1
ATOM 1377 O O . LYS A 1 170 ? -8.907 -29.148 31.156 1.00 39.53 170 LYS A O 1
ATOM 1382 N N . TYR A 1 171 ? -6.828 -28.913 30.308 1.00 36.12 171 TYR A N 1
ATOM 1383 C CA . TYR A 1 171 ? -6.760 -30.273 29.798 1.00 36.12 171 TYR A CA 1
ATOM 1384 C C . TYR A 1 171 ? -6.941 -31.158 31.033 1.00 36.12 171 TYR A C 1
ATOM 1386 O O . TYR A 1 171 ? -6.298 -30.871 32.052 1.00 36.12 171 TYR A O 1
ATOM 1394 N N . PRO A 1 172 ? -7.868 -32.129 31.033 1.00 38.72 172 PRO A N 1
ATOM 1395 C CA . PRO A 1 172 ? -7.894 -33.063 32.135 1.00 38.72 172 PRO A CA 1
ATOM 1396 C C . PRO A 1 172 ? -6.488 -33.659 32.198 1.00 38.72 172 PRO A C 1
ATOM 1398 O O . PRO A 1 172 ? -5.978 -34.147 31.190 1.00 38.72 172 PRO A O 1
ATOM 1401 N N . GLU A 1 173 ? -5.839 -33.532 33.355 1.00 45.19 173 GLU A N 1
ATOM 1402 C CA . GLU A 1 173 ? -4.709 -34.383 33.694 1.00 45.19 173 GLU A CA 1
ATOM 1403 C C . GLU A 1 173 ? -5.247 -35.812 33.633 1.00 45.19 173 GLU A C 1
ATOM 1405 O O . GLU A 1 173 ? -5.881 -36.306 34.563 1.00 45.19 173 GLU A O 1
ATOM 1410 N N . THR A 1 174 ? -5.104 -36.446 32.478 1.00 39.91 174 THR A N 1
ATOM 1411 C CA . THR A 1 174 ? -5.285 -37.881 32.342 1.00 39.91 174 THR A CA 1
ATOM 1412 C C . THR A 1 174 ? -3.904 -38.501 32.457 1.00 39.91 174 THR A C 1
ATOM 1414 O O . THR A 1 174 ? -3.133 -38.431 31.503 1.00 39.91 174 THR A O 1
ATOM 1417 N N . PHE A 1 175 ? -3.650 -38.966 33.687 1.00 40.81 175 PHE A N 1
ATOM 1418 C CA . PHE A 1 175 ? -2.798 -40.066 34.162 1.00 40.81 175 PHE A CA 1
ATOM 1419 C C . PHE A 1 175 ? -1.727 -40.630 33.224 1.00 40.81 175 PHE A C 1
ATOM 1421 O O . PHE A 1 175 ? -2.090 -41.148 32.145 1.00 40.81 175 PHE A O 1
#

Solvent-accessible surface area (backbone atoms only — not comparable to full-atom values): 10313 Å² total; per-residue (Å²): 80,35,37,35,50,28,40,52,81,69,35,69,56,78,84,59,67,45,66,68,76,60,93,76,86,85,83,85,78,64,89,83,64,32,57,66,59,53,54,50,44,53,45,50,67,70,29,67,68,52,50,47,52,49,65,76,74,53,86,65,87,75,68,56,70,48,68,93,46,84,49,32,33,36,71,63,53,63,66,50,52,51,50,53,35,52,57,48,30,60,49,46,52,60,52,39,51,74,74,63,78,60,59,70,74,58,37,56,55,42,53,75,52,40,42,65,46,62,47,73,61,61,64,66,55,21,63,46,61,52,75,49,77,44,80,43,78,55,94,93,45,54,30,33,38,40,40,36,30,48,60,76,36,53,46,40,39,37,32,72,43,73,57,60,75,76,74,63,65,73,71,77,87,74,129

Mean predicted aligned error: 9.19 Å

Sequence (175 aa):
MELLIKNLGSIRNNNQTIDLTKKFYTFIGYNNSGKTLVSQLLWTIFNDDNIRKFSENTEIDSLVIDSEKPIKKITINQELIDEILNKFSQFIEKEVVNTYNLDASIKETIIGSNKLVFQANIKEFKDKSFRLTIVVGVNNDLGYLQISKRKGSLTINIKENNIPEKV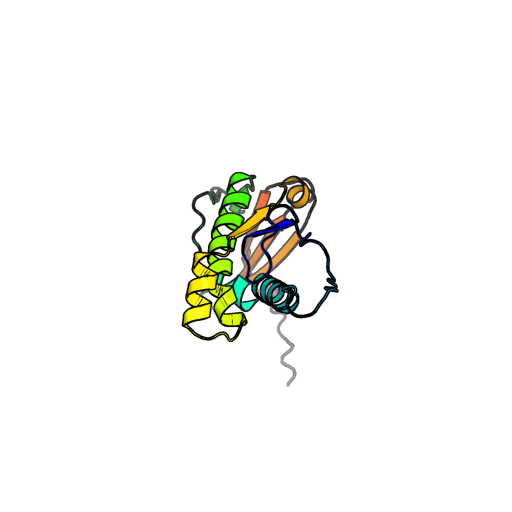FVKYPETF

Radius of gyration: 21.36 Å; Cα contacts (8 Å, |Δi|>4): 239; chains: 1; bounding box: 45×53×62 Å

pLDDT: mean 81.63, std 13.77, range [36.12, 95.38]

Secondary structure (DSSP, 8-state):
-EEEEESBTTB--SS-EEETT-S------STTSSHHHHHHHHHHHH-HHHHHHHHHH---TT--EE-SSSEEEEE--HHHHHHHHHHHHHHHHHHHHHHTT--HHHHHHHHHH-EEEEE--HHHHHH--EEEEEEEEETTEEEEEEEEE-TT--EEEEEEEEPPGGGS-------

Nearest PDB structures (foldseek):
  1cl3-assembly1_A  TM=6.463E-01  e=1.067E+00  Homo sapiens
  1e50-assembly4_H  TM=6.644E-01  e=1.597E+00  Homo sapiens
  3u0k-assembly1_B  TM=4.539E-01  e=7.996E-01  Entacmaea quadricolor
  4n9f-assembly10_6  TM=4.913E-01  e=1.507E+00  Homo sapiens
  9euy-assembly1_B  TM=5.028E-01  e=1.691E+00  Pseudomonas aeruginosa

Organism: Microcystis aeruginosa (strain PCC 7806) (NCBI:txid267872)

Foldseek 3Di:
DWKAKDPQQLPHDRPDIDDPVDPDDDDDDDPRNCSVLVVLLNCCLPPPVLVVVLVVPDDQPPWDWDPPDLKIKTFDDVVSVQRSQVSSQLSSLLCSLVSPPDDPVVSVVSSVGMGMGDDDDCLVVLQDWDWDWAWDDDPNWIKIWIWIDDRNGRMIIIHIGGDPPVVPPPPPPDD